Protein AF-A0A822HMF6-F1 (afdb_monomer)

Solvent-accessible surface area (backbone atoms only — not comparable to full-atom values): 5943 Å² total; per-residue (Å²): 88,67,17,86,85,78,70,47,78,40,60,75,92,47,46,42,67,39,86,72,53,70,46,61,26,33,49,67,62,48,22,54,46,43,45,54,50,60,74,63,51,83,47,83,73,43,56,47,74,56,24,57,92,77,45,91,63,86,82,47,72,66,55,51,54,50,48,51,51,52,51,62,75,29,37,94,71,62,32,46,57,66,67,61,52,48,55,54,47,52,64,59,50,62,60,68,66,72,82,109

Secondary structure (DSSP, 8-state):
-B-TTT--B--GGGEEE-TTT--EEEHHHHHHHHHHHHHH-SSGGGGGGGSGGG------HHHHHHHHHHHHHTGGGTSS-HHHHHHHHHHHHHHHTS--

Radius of gyration: 14.09 Å; Cα contacts (8 Å, |Δi|>4): 101; chains: 1; bounding box: 36×29×41 Å

pLDDT: mean 77.68, std 1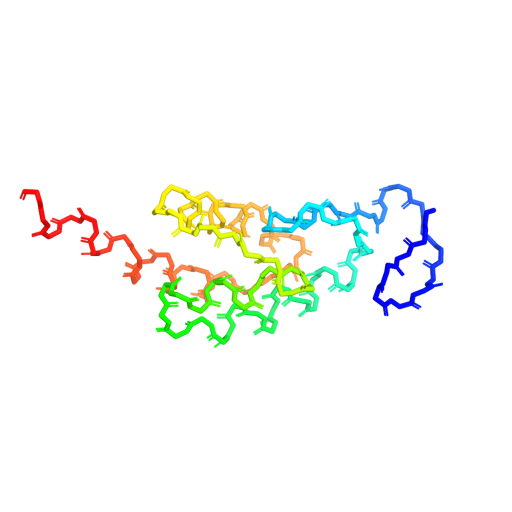2.98, range [41.19, 96.56]

Mean predicted aligned error: 7.45 Å

Sequence (100 aa):
MECPVCYNSFPRSRMETMYLCNHMCCLTCAQDYYRNAIQEIRDPQALKRLTCYEEQIEISDDIKLNFFQYLGSKLNQGFTDERLVLDKYHENLFIATRDS

Structure (mmCIF, N/CA/C/O backbone):
data_AF-A0A822HMF6-F1
#
_entry.id   AF-A0A822HMF6-F1
#
loop_
_atom_site.group_PDB
_atom_site.id
_atom_site.type_symbol
_atom_site.label_atom_id
_atom_site.label_alt_id
_atom_site.label_comp_id
_atom_site.label_asym_id
_atom_site.label_entity_id
_atom_site.label_seq_id
_atom_site.pdbx_PDB_ins_code
_atom_site.Cartn_x
_atom_site.Cartn_y
_atom_site.Cartn_z
_atom_site.occupancy
_atom_site.B_iso_or_equiv
_atom_site.auth_seq_id
_atom_site.auth_comp_id
_atom_site.auth_asym_id
_atom_site.auth_atom_id
_atom_site.pdbx_PDB_model_num
ATOM 1 N N . MET A 1 1 ? 7.251 4.043 -17.963 1.00 90.38 1 MET A N 1
ATOM 2 C CA . MET A 1 1 ? 7.114 4.903 -16.768 1.00 90.38 1 MET A CA 1
ATOM 3 C C . MET A 1 1 ? 8.241 4.535 -15.832 1.00 90.38 1 MET A C 1
ATOM 5 O O . MET A 1 1 ? 8.545 3.351 -15.740 1.00 90.38 1 MET A O 1
ATOM 9 N N . GLU A 1 2 ? 8.884 5.515 -15.216 1.00 93.88 2 GLU A N 1
ATOM 10 C CA . GLU A 1 2 ? 10.007 5.276 -14.309 1.00 93.88 2 GLU A CA 1
ATOM 11 C C . GLU A 1 2 ? 9.496 4.984 -12.893 1.00 93.88 2 GLU A C 1
ATOM 13 O O . GLU A 1 2 ? 8.532 5.601 -12.441 1.00 93.88 2 GLU A O 1
ATOM 18 N N . CYS A 1 3 ? 10.097 4.003 -12.222 1.00 91.19 3 CYS A N 1
ATOM 19 C CA . CYS A 1 3 ? 9.804 3.690 -10.828 1.00 91.19 3 CYS A CA 1
ATOM 20 C C . CYS A 1 3 ? 10.606 4.623 -9.903 1.00 91.19 3 CYS A C 1
ATOM 22 O O . CYS A 1 3 ? 11.830 4.636 -10.012 1.00 91.19 3 CYS A O 1
ATOM 24 N N . PRO A 1 4 ? 9.977 5.322 -8.943 1.00 87.31 4 PRO A N 1
ATOM 25 C CA . PRO A 1 4 ? 10.664 6.300 -8.095 1.00 87.31 4 PRO A CA 1
ATOM 26 C C . PRO A 1 4 ? 11.564 5.672 -7.015 1.00 87.31 4 PRO A C 1
ATOM 28 O O . PRO A 1 4 ? 12.279 6.385 -6.321 1.00 87.31 4 PRO A O 1
ATOM 31 N N . VAL A 1 5 ? 11.524 4.344 -6.853 1.00 88.44 5 VAL A N 1
ATOM 32 C CA . VAL A 1 5 ? 12.332 3.606 -5.866 1.00 88.44 5 VAL A CA 1
ATOM 33 C C . VAL A 1 5 ? 13.608 3.045 -6.492 1.00 88.44 5 VAL A C 1
ATOM 35 O O . VAL A 1 5 ? 14.691 3.195 -5.938 1.00 88.44 5 VAL A O 1
ATOM 38 N N . CYS A 1 6 ? 13.488 2.382 -7.647 1.00 93.00 6 CYS A N 1
ATOM 39 C CA . CYS A 1 6 ? 14.619 1.718 -8.305 1.00 93.00 6 CYS A CA 1
ATOM 40 C C . CYS A 1 6 ? 15.097 2.413 -9.585 1.00 93.00 6 CYS A C 1
ATOM 42 O O . CYS A 1 6 ? 16.026 1.915 -10.215 1.00 93.00 6 CYS A O 1
ATOM 44 N N . TYR A 1 7 ? 14.452 3.511 -9.992 1.00 94.00 7 TYR A N 1
ATOM 45 C CA . TYR A 1 7 ? 14.787 4.331 -11.167 1.00 94.00 7 TYR A CA 1
ATOM 46 C C . TYR A 1 7 ? 14.792 3.581 -12.511 1.00 94.00 7 TYR A C 1
ATOM 48 O O . TYR A 1 7 ? 15.257 4.087 -13.527 1.00 94.00 7 TYR A O 1
ATOM 56 N N . ASN A 1 8 ? 14.235 2.367 -12.549 1.00 95.81 8 ASN A N 1
ATOM 57 C CA . ASN A 1 8 ? 14.083 1.587 -13.772 1.00 95.81 8 ASN A CA 1
ATOM 58 C C . ASN A 1 8 ? 12.760 1.910 -14.479 1.00 95.81 8 ASN A C 1
ATOM 60 O O . ASN A 1 8 ? 11.755 2.252 -13.849 1.00 95.81 8 ASN A O 1
ATOM 64 N N . SER A 1 9 ? 12.742 1.739 -15.802 1.00 96.56 9 SER A N 1
ATOM 65 C CA . SER A 1 9 ? 11.552 1.937 -16.632 1.00 96.56 9 SER A CA 1
ATOM 66 C C . SER A 1 9 ? 10.723 0.661 -16.785 1.00 96.56 9 SER A C 1
ATOM 68 O O . SER A 1 9 ? 11.230 -0.382 -17.193 1.00 96.56 9 SER A O 1
ATOM 70 N N . PHE A 1 10 ? 9.416 0.769 -16.543 1.00 95.75 10 PHE A N 1
ATOM 71 C CA . PHE A 1 10 ? 8.453 -0.328 -16.659 1.00 95.75 10 PHE A CA 1
ATOM 72 C C . PHE A 1 10 ? 7.251 0.047 -17.544 1.00 95.75 10 PHE A C 1
ATOM 74 O O . PHE A 1 10 ? 6.873 1.227 -17.632 1.00 95.75 10 PHE A O 1
ATOM 81 N N . PRO A 1 11 ? 6.609 -0.942 -18.200 1.00 94.88 11 PRO A N 1
ATOM 82 C CA . PRO A 1 11 ? 5.311 -0.743 -18.836 1.00 94.88 11 PRO A CA 1
ATOM 83 C C . PRO A 1 11 ? 4.229 -0.487 -17.779 1.00 94.88 11 PRO A C 1
ATOM 85 O O . PRO A 1 11 ? 4.341 -0.945 -16.643 1.00 94.88 11 PRO A O 1
ATOM 88 N N . ARG A 1 12 ? 3.138 0.189 -18.163 1.00 91.94 12 ARG A N 1
ATOM 89 C CA . ARG A 1 12 ? 2.019 0.500 -17.252 1.00 91.94 12 ARG A CA 1
ATOM 90 C C . ARG A 1 12 ? 1.412 -0.734 -16.582 1.00 91.94 12 ARG A C 1
ATOM 92 O O . ARG A 1 12 ? 1.008 -0.649 -15.435 1.00 91.94 12 ARG A O 1
ATOM 99 N N . SER A 1 13 ? 1.409 -1.881 -17.259 1.00 92.50 13 SER A N 1
ATOM 100 C CA . SER A 1 13 ? 0.929 -3.154 -16.705 1.00 92.50 13 SER A CA 1
ATOM 101 C C . SER A 1 13 ? 1.804 -3.732 -15.586 1.00 92.50 13 SER A C 1
ATOM 103 O O . SER A 1 13 ? 1.379 -4.665 -14.914 1.00 92.50 13 SER A O 1
ATOM 105 N N . ARG A 1 14 ? 3.023 -3.214 -15.391 1.00 93.06 14 ARG A N 1
ATOM 106 C CA . ARG A 1 14 ? 3.941 -3.607 -14.308 1.00 93.06 14 ARG A CA 1
ATOM 107 C C . ARG A 1 14 ? 4.120 -2.510 -13.261 1.00 93.06 14 ARG A C 1
ATOM 109 O O . ARG A 1 14 ? 5.122 -2.502 -12.546 1.00 93.06 14 ARG A O 1
ATOM 116 N N . MET A 1 15 ? 3.168 -1.589 -13.197 1.00 93.81 15 MET A N 1
ATOM 117 C CA . MET A 1 15 ? 3.166 -0.464 -12.274 1.00 93.81 15 MET A CA 1
ATOM 118 C C . MET A 1 15 ? 1.878 -0.501 -11.452 1.00 93.81 15 MET A C 1
ATOM 120 O O . MET A 1 15 ? 0.822 -0.860 -11.966 1.00 93.81 15 MET A O 1
ATOM 124 N N . GLU A 1 16 ? 1.981 -0.135 -10.184 1.00 91.38 16 GLU A N 1
ATOM 125 C CA . GLU A 1 16 ? 0.899 -0.113 -9.207 1.00 91.38 16 GLU A CA 1
ATOM 126 C C . GLU A 1 16 ? 0.883 1.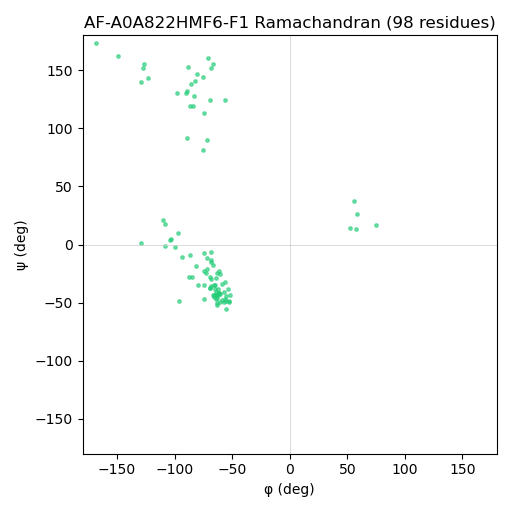250 -8.527 1.00 91.38 16 GLU A C 1
ATOM 128 O O . GLU A 1 16 ? 1.935 1.810 -8.211 1.00 91.38 16 GLU A O 1
ATOM 133 N N . THR A 1 17 ? -0.311 1.777 -8.289 1.00 90.31 17 THR A N 1
ATOM 134 C CA . THR A 1 17 ? -0.485 2.961 -7.455 1.00 90.31 17 THR A CA 1
ATOM 135 C C . THR A 1 17 ? -0.534 2.529 -5.997 1.00 90.31 17 THR A C 1
ATOM 137 O O . THR A 1 17 ? -1.416 1.773 -5.595 1.00 90.31 17 THR A O 1
ATOM 140 N N . MET A 1 18 ? 0.411 3.012 -5.199 1.00 86.44 18 MET A N 1
ATOM 141 C CA . MET A 1 18 ? 0.482 2.701 -3.780 1.00 86.44 18 MET A CA 1
ATOM 142 C C . MET A 1 18 ? -0.677 3.364 -3.029 1.00 86.44 18 MET A C 1
ATOM 144 O O . MET A 1 18 ? -0.828 4.580 -3.078 1.00 86.44 18 MET A O 1
ATOM 148 N N . TYR A 1 19 ? -1.475 2.574 -2.307 1.00 86.00 19 TYR A N 1
ATOM 149 C CA . TYR A 1 19 ? -2.722 3.003 -1.667 1.00 86.00 19 TYR A CA 1
ATOM 150 C C . TYR A 1 19 ? -2.574 4.245 -0.770 1.00 86.00 19 TYR A C 1
ATOM 152 O O . TYR A 1 19 ? -3.336 5.195 -0.907 1.00 86.00 19 TYR A O 1
ATOM 160 N N . LEU A 1 20 ? -1.582 4.254 0.129 1.00 80.94 20 LEU A N 1
ATOM 161 C CA . LEU A 1 20 ? -1.446 5.294 1.156 1.00 80.94 20 LEU A CA 1
ATOM 162 C C . LEU A 1 20 ? -0.783 6.586 0.673 1.00 80.94 20 LEU A C 1
ATOM 164 O O . LEU A 1 20 ? -0.929 7.596 1.340 1.00 80.94 20 LEU A O 1
ATOM 168 N N . CYS A 1 21 ? -0.057 6.568 -0.445 1.00 79.12 21 CYS A N 1
ATOM 169 C CA . CYS A 1 21 ? 0.704 7.734 -0.913 1.00 79.12 21 CYS A CA 1
ATOM 170 C C . CYS A 1 21 ? 0.430 8.101 -2.376 1.00 79.12 21 CYS A C 1
ATOM 172 O O . CYS A 1 21 ? 1.054 8.996 -2.930 1.00 79.12 21 CYS A O 1
ATOM 174 N N . ASN A 1 22 ? -0.461 7.360 -3.040 1.00 82.81 22 ASN A N 1
ATOM 175 C CA . ASN A 1 22 ? -0.868 7.541 -4.433 1.00 82.81 22 ASN A CA 1
ATOM 176 C C . ASN A 1 22 ? 0.289 7.603 -5.460 1.00 82.81 22 ASN A C 1
ATOM 178 O O . ASN A 1 22 ? 0.085 7.984 -6.615 1.00 82.81 22 ASN A O 1
ATOM 182 N N . HIS A 1 23 ? 1.504 7.200 -5.077 1.00 86.19 23 HIS A N 1
ATOM 183 C CA . HIS A 1 23 ? 2.650 7.143 -5.973 1.00 86.19 23 HIS A CA 1
ATOM 184 C C . HIS A 1 23 ? 2.639 5.869 -6.799 1.00 86.19 23 HIS A C 1
ATOM 186 O O . HIS A 1 23 ? 2.334 4.778 -6.318 1.00 86.19 23 HIS A O 1
ATOM 192 N N . MET A 1 24 ? 3.014 6.014 -8.065 1.00 90.56 24 MET A N 1
ATOM 193 C CA . MET A 1 24 ? 3.109 4.893 -8.981 1.00 90.56 24 MET A CA 1
ATOM 194 C C . MET A 1 24 ? 4.484 4.245 -8.863 1.00 90.56 24 MET A C 1
ATOM 196 O O . MET A 1 24 ? 5.503 4.878 -9.128 1.00 90.56 24 MET A O 1
ATOM 200 N N . CYS A 1 25 ? 4.511 2.973 -8.493 1.00 91.75 25 CYS A N 1
ATOM 201 C CA . CYS A 1 25 ? 5.724 2.205 -8.256 1.00 91.75 25 CYS A CA 1
ATOM 202 C C . CYS A 1 25 ? 5.699 0.922 -9.091 1.00 91.75 25 CYS A C 1
ATOM 204 O O . CYS A 1 25 ? 4.628 0.447 -9.470 1.00 91.75 25 CYS A O 1
ATOM 206 N N . CYS A 1 26 ? 6.857 0.347 -9.417 1.00 94.06 26 CYS A N 1
ATOM 207 C CA . CYS A 1 26 ? 6.855 -0.952 -10.087 1.00 94.06 26 CYS A CA 1
ATOM 208 C C . CYS A 1 26 ? 6.354 -2.046 -9.136 1.00 94.06 26 CYS A C 1
ATOM 210 O O . CYS A 1 26 ? 6.527 -1.941 -7.922 1.00 94.06 26 CYS A O 1
ATOM 212 N N . LEU A 1 27 ? 5.753 -3.107 -9.687 1.00 92.50 27 LEU A N 1
ATOM 213 C CA . LEU A 1 27 ? 5.138 -4.174 -8.885 1.00 92.50 27 LEU A C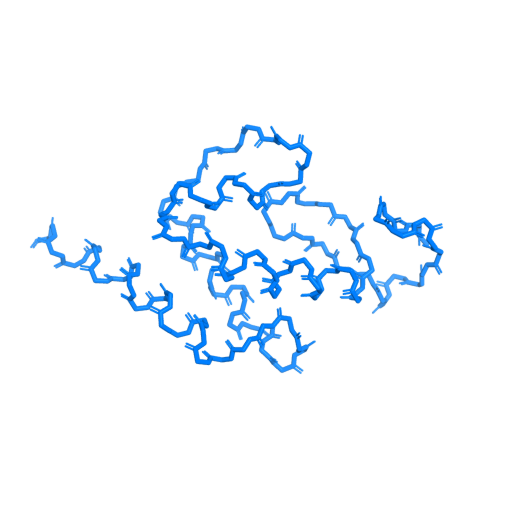A 1
ATOM 214 C C . LEU A 1 27 ? 6.086 -4.747 -7.826 1.00 92.50 27 LEU A C 1
ATOM 216 O O . LEU A 1 27 ? 5.678 -4.918 -6.686 1.00 92.50 27 LEU A O 1
ATOM 220 N N . THR A 1 28 ? 7.348 -4.997 -8.182 1.00 92.19 28 THR A N 1
ATOM 221 C CA . THR A 1 28 ? 8.341 -5.559 -7.255 1.00 92.19 28 THR A CA 1
ATOM 222 C C . THR A 1 28 ? 8.617 -4.620 -6.083 1.00 92.19 28 THR A C 1
ATOM 224 O O . THR A 1 28 ? 8.490 -5.026 -4.935 1.00 92.19 28 THR A O 1
ATOM 227 N N . CYS A 1 29 ? 8.910 -3.344 -6.349 1.00 91.12 29 CYS A N 1
ATOM 228 C CA . CYS A 1 29 ? 9.157 -2.380 -5.278 1.00 91.12 29 CYS A CA 1
ATOM 229 C C . CYS A 1 29 ? 7.903 -2.133 -4.423 1.00 91.12 29 CYS A C 1
ATOM 231 O O . CYS A 1 29 ? 8.027 -1.961 -3.215 1.00 91.12 29 CYS A O 1
ATOM 233 N N . ALA A 1 30 ? 6.704 -2.150 -5.015 1.00 89.69 30 ALA A N 1
ATOM 234 C CA . ALA A 1 30 ? 5.452 -2.046 -4.268 1.00 89.69 30 ALA A CA 1
ATOM 235 C C . ALA A 1 30 ? 5.226 -3.264 -3.352 1.00 89.69 30 ALA A C 1
ATOM 237 O O . ALA A 1 30 ? 4.862 -3.098 -2.191 1.00 89.69 30 ALA A O 1
ATOM 238 N N . GLN A 1 31 ? 5.480 -4.481 -3.843 1.00 88.94 31 GLN A N 1
ATOM 239 C CA . GLN A 1 31 ? 5.398 -5.709 -3.044 1.00 88.94 31 GLN A CA 1
ATOM 240 C C . GLN A 1 31 ? 6.375 -5.679 -1.868 1.00 88.94 31 GLN A C 1
ATOM 242 O O . GLN A 1 31 ? 5.970 -5.929 -0.734 1.00 88.94 31 GLN A O 1
ATOM 247 N N . ASP A 1 32 ? 7.642 -5.355 -2.128 1.00 87.31 32 ASP A N 1
ATOM 248 C CA . ASP A 1 32 ? 8.675 -5.291 -1.092 1.00 87.31 32 ASP A CA 1
ATOM 249 C C . ASP A 1 32 ? 8.336 -4.231 -0.047 1.00 87.31 32 ASP A C 1
ATOM 251 O O . ASP A 1 32 ? 8.444 -4.481 1.155 1.00 87.31 32 ASP A O 1
ATOM 255 N N . TYR A 1 33 ? 7.850 -3.072 -0.500 1.00 84.94 33 TYR A N 1
ATOM 256 C CA . TYR A 1 33 ? 7.365 -2.029 0.386 1.00 84.94 33 TYR A CA 1
ATOM 257 C C . TYR A 1 33 ? 6.282 -2.560 1.317 1.00 84.94 33 TYR A C 1
ATOM 259 O O . TYR A 1 33 ? 6.449 -2.481 2.529 1.00 84.94 33 TYR A O 1
ATOM 267 N N . TYR A 1 34 ? 5.208 -3.143 0.777 1.00 83.31 34 TYR A N 1
ATOM 268 C CA . TYR A 1 34 ? 4.092 -3.598 1.599 1.00 83.31 34 TYR A CA 1
ATOM 269 C C . TYR A 1 34 ? 4.462 -4.735 2.540 1.00 83.31 34 TYR A C 1
ATOM 271 O O . TYR A 1 34 ? 4.027 -4.688 3.686 1.00 83.31 34 TYR A O 1
ATOM 279 N N . ARG A 1 35 ? 5.295 -5.694 2.114 1.00 82.19 35 ARG A N 1
ATOM 280 C CA . ARG A 1 35 ? 5.786 -6.786 2.973 1.00 82.19 35 ARG A CA 1
ATOM 281 C C . ARG A 1 35 ? 6.583 -6.283 4.170 1.00 82.19 35 ARG A C 1
ATOM 283 O O . ARG A 1 35 ? 6.396 -6.799 5.267 1.00 82.19 35 ARG A O 1
ATOM 290 N N . ASN A 1 36 ? 7.452 -5.298 3.968 1.00 78.00 36 ASN A N 1
ATOM 291 C CA . ASN A 1 36 ? 8.255 -4.732 5.052 1.00 78.00 36 ASN A CA 1
ATOM 292 C C . ASN A 1 36 ? 7.389 -3.834 5.945 1.00 78.00 36 ASN A C 1
ATOM 294 O O . ASN A 1 36 ? 7.352 -3.990 7.162 1.00 78.00 36 ASN A O 1
ATOM 298 N N . ALA A 1 37 ? 6.609 -2.961 5.312 1.00 74.75 37 ALA A N 1
ATOM 299 C CA . ALA A 1 37 ? 5.700 -2.024 5.949 1.00 74.75 37 ALA A CA 1
ATOM 300 C C . ALA A 1 37 ? 4.744 -2.698 6.939 1.00 74.75 37 ALA A C 1
ATOM 302 O O . ALA A 1 37 ? 4.600 -2.250 8.074 1.00 74.75 37 ALA A O 1
ATOM 303 N N . ILE A 1 38 ? 4.097 -3.790 6.525 1.00 75.38 38 ILE A N 1
ATOM 304 C CA . ILE A 1 38 ? 3.073 -4.458 7.331 1.00 75.38 38 ILE A CA 1
ATOM 305 C C . ILE A 1 38 ? 3.647 -5.127 8.589 1.00 75.38 38 ILE A C 1
ATOM 307 O O . ILE A 1 38 ? 2.971 -5.183 9.616 1.00 75.38 38 ILE A O 1
ATOM 311 N N . GLN A 1 39 ? 4.906 -5.578 8.540 1.00 74.44 39 GLN A N 1
ATOM 312 C CA . GLN A 1 39 ? 5.607 -6.150 9.695 1.00 74.44 39 GLN A CA 1
ATOM 313 C C . GLN A 1 39 ? 5.907 -5.087 10.759 1.00 74.44 39 GLN A C 1
ATOM 315 O O . GLN A 1 39 ? 5.967 -5.392 11.950 1.00 74.44 39 GLN A O 1
ATOM 320 N N . GLU A 1 40 ? 6.063 -3.830 10.343 1.00 71.19 40 GLU A N 1
ATOM 321 C CA . GLU A 1 40 ? 6.353 -2.700 11.226 1.00 71.19 40 GLU A CA 1
ATOM 322 C C . GLU A 1 40 ? 5.096 -2.056 11.833 1.00 71.19 40 GLU A C 1
ATOM 324 O O . GLU A 1 40 ? 5.203 -1.237 12.755 1.00 71.19 40 GLU A O 1
ATOM 329 N N . ILE A 1 41 ? 3.895 -2.446 11.383 1.00 71.56 41 ILE A N 1
ATOM 330 C CA . ILE A 1 41 ? 2.632 -1.980 11.969 1.00 71.56 41 ILE A CA 1
ATOM 331 C C . ILE A 1 41 ? 2.442 -2.629 13.345 1.00 71.56 41 ILE A C 1
ATOM 333 O O . ILE A 1 41 ? 1.845 -3.697 13.503 1.00 71.56 41 ILE A O 1
ATOM 337 N N . ARG A 1 42 ? 2.957 -1.953 14.372 1.00 67.25 42 ARG A N 1
ATOM 338 C CA . ARG A 1 42 ? 2.725 -2.293 15.784 1.00 67.25 42 ARG A CA 1
ATOM 339 C C . ARG A 1 42 ? 1.473 -1.639 16.348 1.00 67.25 42 ARG A C 1
ATOM 341 O O . ARG A 1 42 ? 0.868 -2.173 17.266 1.00 67.25 42 ARG A O 1
ATOM 348 N N . ASP A 1 43 ? 1.110 -0.489 15.797 1.00 66.75 43 ASP A N 1
ATOM 349 C CA . ASP A 1 43 ? -0.011 0.325 16.234 1.00 66.75 43 ASP A CA 1
ATOM 350 C C . ASP A 1 43 ? -0.617 1.079 15.033 1.00 66.75 43 ASP A C 1
ATOM 352 O O . ASP A 1 43 ? 0.039 1.222 13.997 1.00 66.75 43 ASP A O 1
ATOM 356 N N . PRO A 1 44 ? -1.855 1.588 15.142 1.00 59.75 44 PRO A N 1
ATOM 357 C CA . PRO A 1 44 ? -2.515 2.285 14.040 1.00 59.75 44 PRO A CA 1
ATOM 358 C C . PRO A 1 44 ? -1.830 3.585 13.587 1.00 59.75 44 PRO A C 1
ATOM 360 O O . PRO A 1 44 ? -2.014 3.997 12.443 1.00 59.75 44 PRO A O 1
ATOM 363 N N . GLN A 1 45 ? -1.048 4.249 14.448 1.00 65.31 45 GLN A N 1
ATOM 364 C CA . GLN A 1 45 ? -0.277 5.439 14.065 1.00 65.31 45 GLN A CA 1
ATOM 365 C C . GLN A 1 45 ? 0.943 5.061 13.216 1.00 65.31 45 GLN A C 1
ATOM 367 O O . GLN A 1 45 ? 1.405 5.877 12.420 1.00 65.31 45 GLN A O 1
ATOM 372 N N . ALA A 1 46 ? 1.423 3.817 13.307 1.00 72.75 46 ALA A N 1
ATOM 373 C CA . ALA A 1 46 ? 2.495 3.297 12.466 1.00 72.75 46 ALA A CA 1
ATOM 374 C C . ALA A 1 46 ? 2.139 3.301 10.970 1.00 72.75 46 ALA A C 1
ATOM 376 O O . ALA A 1 46 ? 3.045 3.386 10.150 1.00 72.75 46 ALA A O 1
ATOM 377 N N . LEU A 1 47 ? 0.850 3.305 10.606 1.00 72.75 47 LEU A N 1
ATOM 378 C CA . LEU A 1 47 ? 0.406 3.453 9.215 1.00 72.75 47 LEU A CA 1
ATOM 379 C C . LEU A 1 47 ? 0.846 4.784 8.589 1.00 72.75 47 LEU A C 1
ATOM 381 O O . LEU A 1 47 ? 1.052 4.842 7.382 1.00 72.75 47 LEU A O 1
ATOM 385 N N . LYS A 1 48 ? 1.077 5.834 9.391 1.00 70.44 48 LYS A N 1
ATOM 386 C CA . LYS A 1 48 ? 1.654 7.097 8.898 1.00 70.44 48 LYS A CA 1
ATOM 387 C C . LYS A 1 48 ? 3.077 6.926 8.381 1.00 70.44 48 LYS A C 1
ATOM 389 O O . LYS A 1 48 ? 3.483 7.647 7.487 1.00 70.44 48 LYS A O 1
ATOM 394 N N . ARG A 1 49 ? 3.834 5.956 8.906 1.00 70.12 49 ARG A N 1
ATOM 395 C CA . ARG A 1 49 ? 5.174 5.627 8.389 1.00 70.12 49 ARG A CA 1
ATOM 396 C C . ARG A 1 49 ? 5.114 4.928 7.032 1.00 70.12 49 ARG A C 1
ATOM 398 O O . ARG A 1 49 ? 6.139 4.778 6.379 1.00 70.12 49 ARG A O 1
ATOM 405 N N . LEU A 1 50 ? 3.916 4.506 6.626 1.00 73.81 50 LEU A N 1
ATOM 406 C CA . LEU A 1 50 ? 3.649 3.870 5.346 1.00 73.81 50 LEU A CA 1
ATOM 407 C C . LEU A 1 50 ? 3.120 4.857 4.295 1.00 73.81 50 LEU A C 1
ATOM 409 O O . LEU A 1 50 ? 2.646 4.449 3.231 1.00 73.81 50 LEU A O 1
ATOM 413 N N . THR A 1 51 ? 3.169 6.156 4.585 1.00 72.44 51 THR A N 1
ATOM 414 C CA . THR A 1 51 ? 3.072 7.172 3.546 1.00 72.44 51 THR A CA 1
ATOM 415 C C . THR A 1 51 ? 4.444 7.309 2.893 1.00 72.44 51 THR A C 1
ATOM 417 O O . THR A 1 51 ? 5.493 7.090 3.505 1.00 72.44 51 THR A O 1
ATOM 420 N N . CYS A 1 52 ? 4.456 7.601 1.601 1.00 70.38 52 CYS A N 1
ATOM 421 C CA . CYS A 1 52 ? 5.706 7.860 0.910 1.00 70.38 52 CYS A CA 1
ATOM 422 C C . CYS A 1 52 ? 6.186 9.258 1.312 1.00 70.38 52 CYS A C 1
ATOM 424 O O . CYS A 1 52 ? 5.373 10.160 1.482 1.00 70.38 52 CYS A O 1
ATOM 426 N N . TYR A 1 53 ? 7.502 9.431 1.450 1.00 65.25 53 TYR A N 1
ATOM 427 C CA . TYR A 1 53 ? 8.140 10.746 1.608 1.00 65.25 53 TYR A CA 1
ATOM 428 C C . TYR A 1 53 ? 7.624 11.609 2.773 1.00 65.25 53 TYR A C 1
ATOM 430 O O . TYR A 1 53 ? 7.547 12.826 2.639 1.00 65.25 53 TYR A O 1
ATOM 438 N N . GLU A 1 54 ? 7.292 10.996 3.914 1.00 62.88 54 GLU A N 1
ATOM 439 C CA . GLU A 1 54 ? 6.844 11.721 5.119 1.00 62.88 54 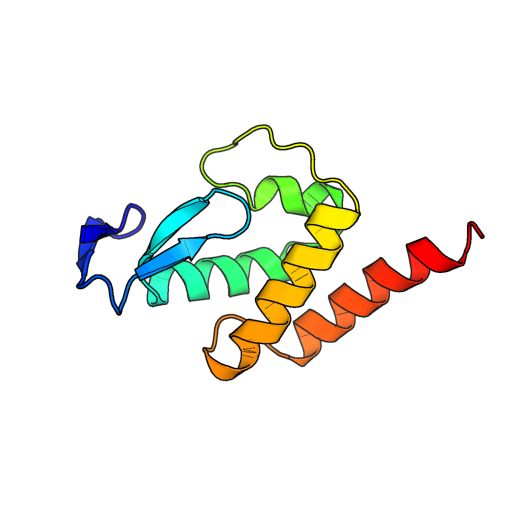GLU A CA 1
ATOM 440 C C . GLU A 1 54 ? 5.585 12.578 4.894 1.00 62.88 54 GLU A C 1
ATOM 442 O O . GLU A 1 54 ? 5.354 13.568 5.594 1.00 62.88 54 GLU A O 1
ATOM 447 N N . GLU A 1 55 ? 4.744 12.199 3.926 1.00 66.69 55 GLU A N 1
ATOM 448 C CA . GLU A 1 55 ? 3.475 12.878 3.692 1.00 66.69 55 GLU A CA 1
ATOM 449 C C . GLU A 1 55 ? 2.629 12.872 4.969 1.00 66.69 55 GLU A C 1
ATOM 451 O O . GLU A 1 55 ? 2.331 11.818 5.547 1.00 66.69 55 GLU A O 1
ATOM 456 N N . GLN A 1 56 ? 2.231 14.070 5.408 1.00 66.62 56 GLN A N 1
ATOM 457 C CA . GLN A 1 56 ? 1.336 14.251 6.544 1.00 66.62 56 GLN A CA 1
ATOM 458 C C . GLN A 1 56 ? -0.093 13.895 6.136 1.00 66.62 56 GLN A C 1
ATOM 460 O O . GLN A 1 56 ? -0.907 14.764 5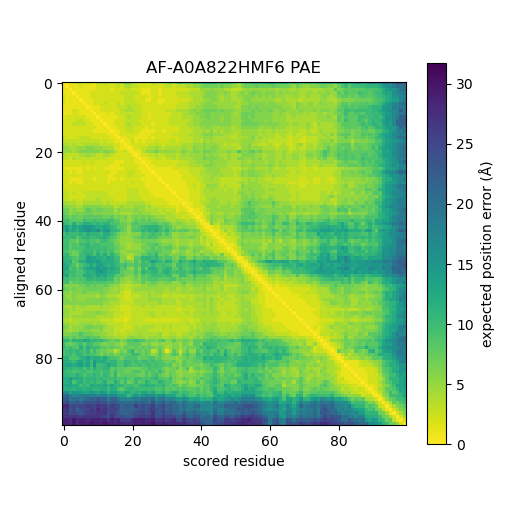.830 1.00 66.62 56 GLN A O 1
ATOM 465 N N . ILE A 1 57 ? -0.394 12.599 6.135 1.00 72.12 57 ILE A N 1
ATOM 466 C CA . ILE A 1 57 ? -1.752 12.094 5.945 1.00 72.12 57 ILE A CA 1
ATOM 467 C C . ILE A 1 57 ? -2.357 11.776 7.310 1.00 72.12 57 ILE A C 1
ATOM 469 O O . ILE A 1 57 ? -1.771 11.086 8.153 1.00 72.12 57 ILE A O 1
ATOM 473 N N . GLU A 1 58 ? -3.565 12.282 7.527 1.00 76.69 58 GLU A N 1
ATOM 474 C CA . GLU A 1 58 ? -4.400 11.841 8.631 1.00 76.69 58 GLU A CA 1
ATOM 475 C C . GLU A 1 58 ? -4.961 10.452 8.307 1.00 76.69 58 GLU A C 1
ATOM 477 O O . GLU A 1 58 ? -5.740 10.277 7.374 1.00 76.69 58 GLU A O 1
ATOM 482 N N . ILE A 1 59 ? -4.539 9.444 9.070 1.00 77.44 59 ILE A N 1
ATOM 483 C CA . ILE A 1 59 ? -5.016 8.069 8.911 1.00 77.4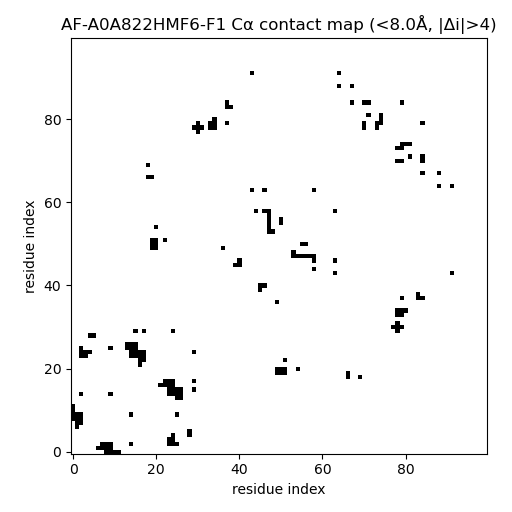4 59 ILE A CA 1
ATOM 484 C C . ILE A 1 59 ? -6.264 7.881 9.784 1.00 77.44 59 ILE A C 1
ATOM 486 O O . ILE A 1 59 ? -6.155 7.540 10.967 1.00 77.44 59 ILE A O 1
ATOM 490 N N . SER A 1 60 ? -7.441 8.118 9.199 1.00 81.69 60 SER A N 1
ATOM 491 C CA . SER A 1 60 ? -8.741 7.803 9.809 1.00 81.69 60 SER A CA 1
ATOM 492 C C . SER A 1 60 ? -8.985 6.293 9.860 1.00 81.69 60 SER A C 1
ATOM 494 O O . SER A 1 60 ? -8.370 5.544 9.101 1.00 81.69 60 SER A O 1
ATOM 496 N N . ASP A 1 61 ? -9.897 5.827 10.716 1.00 78.88 61 ASP A N 1
ATOM 497 C CA . ASP A 1 61 ? -10.225 4.395 10.821 1.00 78.88 61 ASP A CA 1
ATOM 498 C C . ASP A 1 61 ? -10.735 3.798 9.500 1.00 78.88 61 ASP A C 1
ATOM 500 O O . ASP A 1 61 ? -10.363 2.676 9.153 1.00 78.88 61 ASP A O 1
ATOM 504 N N . ASP A 1 62 ? -11.460 4.581 8.697 1.00 82.12 62 ASP A N 1
ATOM 505 C CA . ASP A 1 62 ? -11.881 4.183 7.350 1.00 82.12 62 ASP A CA 1
ATOM 506 C C . ASP A 1 62 ? -10.684 3.942 6.420 1.00 82.12 62 ASP A C 1
ATOM 508 O O . ASP A 1 62 ? -10.639 2.942 5.702 1.00 82.12 62 ASP A O 1
ATOM 512 N N . ILE A 1 63 ? -9.676 4.823 6.446 1.00 81.56 63 ILE A N 1
ATOM 513 C CA . ILE A 1 63 ? -8.451 4.656 5.648 1.00 81.56 63 ILE A CA 1
ATOM 514 C C . ILE A 1 63 ? -7.714 3.384 6.075 1.00 81.56 63 ILE A C 1
ATOM 516 O O . ILE A 1 63 ? -7.207 2.659 5.218 1.00 81.56 63 ILE A O 1
ATOM 520 N N . LYS A 1 64 ? -7.693 3.067 7.376 1.00 78.31 64 LYS A N 1
ATOM 521 C CA . LYS A 1 64 ? -7.090 1.822 7.885 1.00 78.31 64 LYS A CA 1
ATOM 522 C C . LYS A 1 64 ? -7.827 0.604 7.350 1.00 78.31 64 LYS A C 1
ATOM 524 O O . LYS A 1 64 ? -7.197 -0.298 6.799 1.00 78.31 64 LYS A O 1
ATOM 529 N N . LEU A 1 65 ? -9.151 0.579 7.502 1.00 80.38 65 LEU A N 1
ATOM 530 C CA . LEU A 1 65 ? -9.979 -0.541 7.069 1.00 80.38 65 LEU A CA 1
ATOM 531 C C . LEU A 1 65 ? -9.816 -0.779 5.565 1.00 80.38 65 LEU A C 1
ATOM 533 O O . LEU A 1 65 ? -9.541 -1.903 5.142 1.00 80.38 65 LEU A O 1
ATOM 537 N N . ASN A 1 66 ? -9.901 0.289 4.771 1.00 84.81 66 ASN A N 1
ATOM 538 C CA . ASN A 1 66 ? -9.752 0.215 3.325 1.00 84.81 66 ASN A CA 1
ATOM 539 C C . ASN A 1 66 ? -8.331 -0.196 2.910 1.00 84.81 66 ASN A C 1
ATOM 541 O O . ASN A 1 66 ? -8.171 -0.938 1.942 1.00 84.81 66 ASN A O 1
ATOM 545 N N . PHE A 1 67 ? -7.297 0.223 3.648 1.00 84.06 67 PHE A N 1
ATOM 546 C CA . PHE A 1 67 ? -5.922 -0.214 3.412 1.00 84.06 67 PHE A CA 1
ATOM 547 C C . PHE A 1 67 ? -5.758 -1.726 3.623 1.00 84.06 67 PHE A C 1
ATOM 549 O O . PHE A 1 67 ? -5.188 -2.411 2.771 1.00 84.06 67 PHE A O 1
ATOM 556 N N . PHE A 1 68 ? -6.302 -2.281 4.709 1.00 80.69 68 PHE A 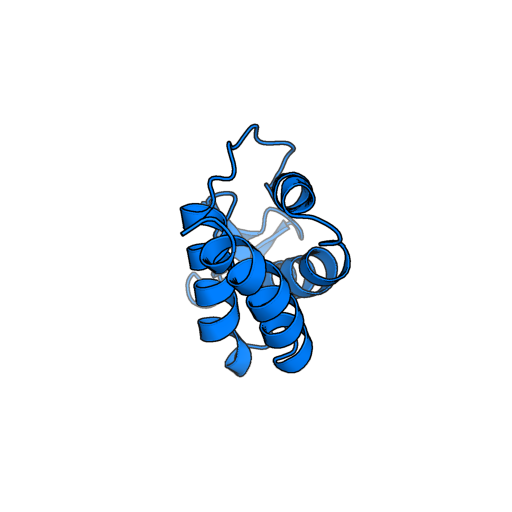N 1
ATOM 557 C CA . PHE A 1 68 ? -6.250 -3.728 4.939 1.00 80.69 68 PHE A CA 1
ATOM 558 C C . PHE A 1 68 ? -7.105 -4.515 3.939 1.00 80.69 68 PHE A C 1
ATOM 560 O O . PHE A 1 68 ? -6.680 -5.577 3.486 1.00 80.69 68 PHE A O 1
ATOM 567 N N . GLN A 1 69 ? -8.258 -3.987 3.521 1.00 82.88 69 GLN A N 1
ATOM 568 C CA . GLN A 1 69 ? -9.052 -4.574 2.435 1.00 82.88 69 GLN A CA 1
ATOM 569 C C . GLN A 1 69 ? -8.291 -4.563 1.102 1.00 82.88 69 GLN A C 1
ATOM 571 O O . GLN A 1 69 ? -8.276 -5.571 0.391 1.00 82.88 69 GLN A O 1
ATOM 576 N N . TYR A 1 70 ? -7.611 -3.458 0.779 1.00 86.50 70 TYR A N 1
ATOM 577 C CA . TYR A 1 70 ? -6.733 -3.361 -0.386 1.00 86.50 70 TYR A CA 1
ATOM 578 C C . TYR A 1 70 ? -5.645 -4.438 -0.335 1.00 86.50 70 TYR A C 1
ATOM 580 O O . TYR A 1 70 ? -5.495 -5.191 -1.297 1.00 86.50 70 TYR A O 1
ATOM 588 N N . LEU A 1 71 ? -4.945 -4.582 0.792 1.00 82.56 71 LEU A N 1
ATOM 589 C CA . LEU A 1 71 ? -3.927 -5.620 0.965 1.00 82.56 71 LEU A CA 1
ATOM 590 C C . LEU A 1 71 ? -4.505 -7.036 0.838 1.00 82.56 71 LEU A C 1
ATOM 592 O O . LEU A 1 71 ? -3.916 -7.872 0.153 1.00 82.56 71 LEU A O 1
ATOM 596 N N . GLY A 1 72 ? -5.686 -7.284 1.412 1.00 82.75 72 GLY A N 1
ATOM 597 C CA . GLY A 1 72 ? -6.427 -8.537 1.250 1.00 82.75 72 GLY A CA 1
ATOM 598 C C . GLY A 1 72 ? -6.720 -8.859 -0.220 1.00 82.75 72 GLY A C 1
ATOM 599 O O . GLY A 1 72 ? -6.512 -9.984 -0.672 1.00 82.75 72 GLY A O 1
ATOM 600 N N . SER A 1 73 ? -7.095 -7.856 -1.021 1.00 84.38 73 SER A N 1
ATOM 601 C CA . SER A 1 73 ? -7.308 -8.023 -2.469 1.00 84.38 73 SER A CA 1
ATOM 602 C C . SER A 1 73 ? -6.021 -8.344 -3.253 1.00 84.38 73 SER A C 1
ATOM 604 O O . SER A 1 73 ? -6.078 -8.843 -4.381 1.00 84.38 73 SER A O 1
ATOM 606 N N . LYS A 1 74 ? -4.849 -8.080 -2.659 1.00 83.44 74 LYS A N 1
ATOM 607 C CA . LYS A 1 74 ? -3.522 -8.241 -3.269 1.00 83.44 74 LYS A CA 1
ATOM 608 C C . LYS A 1 74 ? -2.772 -9.493 -2.795 1.00 83.44 74 LYS A C 1
ATOM 610 O O . LYS A 1 74 ? -1.643 -9.714 -3.238 1.00 83.44 74 LYS A O 1
ATOM 615 N N . LEU A 1 75 ? -3.392 -10.352 -1.980 1.00 79.19 75 LEU A N 1
ATOM 616 C CA . LEU A 1 75 ? -2.787 -11.602 -1.490 1.00 79.19 75 LEU A CA 1
ATOM 617 C C . LEU A 1 75 ? -2.293 -12.499 -2.632 1.00 79.19 75 LEU A C 1
ATOM 619 O O . LEU A 1 75 ? -1.121 -12.867 -2.683 1.00 79.19 75 LEU A O 1
ATOM 623 N N . ASN A 1 76 ? -3.138 -12.721 -3.639 1.00 77.50 76 ASN A N 1
ATOM 624 C CA . ASN A 1 76 ? -2.796 -13.527 -4.819 1.00 77.50 76 ASN A CA 1
ATOM 625 C C . ASN A 1 76 ? -1.741 -12.874 -5.736 1.00 77.50 76 ASN A C 1
ATOM 627 O O . ASN A 1 76 ? -1.304 -13.484 -6.708 1.00 77.50 76 ASN A O 1
ATOM 631 N N . GLN A 1 77 ? -1.343 -11.629 -5.454 1.00 77.75 77 GLN A N 1
ATOM 632 C CA . GLN A 1 77 ? -0.338 -10.876 -6.210 1.00 77.75 77 GLN A CA 1
ATOM 633 C C . GLN A 1 77 ? 1.005 -10.813 -5.466 1.00 77.75 77 GLN A C 1
ATOM 635 O O . GLN A 1 77 ? 1.924 -10.151 -5.940 1.00 77.75 77 GLN A O 1
ATOM 640 N N . GLY A 1 78 ? 1.141 -11.482 -4.313 1.00 76.31 78 GLY A N 1
ATOM 641 C CA . GLY A 1 78 ? 2.391 -11.569 -3.552 1.00 76.31 78 GLY A CA 1
ATOM 642 C C . GLY A 1 78 ? 2.760 -10.298 -2.786 1.00 76.31 78 GLY A C 1
ATOM 643 O O . GLY A 1 78 ? 3.915 -10.150 -2.391 1.00 76.31 78 GLY A O 1
ATOM 644 N N . PHE A 1 79 ? 1.815 -9.381 -2.577 1.00 73.44 79 PHE A N 1
ATOM 645 C CA . PHE A 1 79 ? 2.058 -8.109 -1.886 1.00 73.44 79 PHE A CA 1
ATOM 646 C C . PHE A 1 79 ? 2.270 -8.276 -0.379 1.00 73.44 79 PHE A C 1
ATOM 648 O O . PHE A 1 79 ? 2.849 -7.401 0.253 1.00 73.44 79 PHE A O 1
ATOM 655 N N . THR A 1 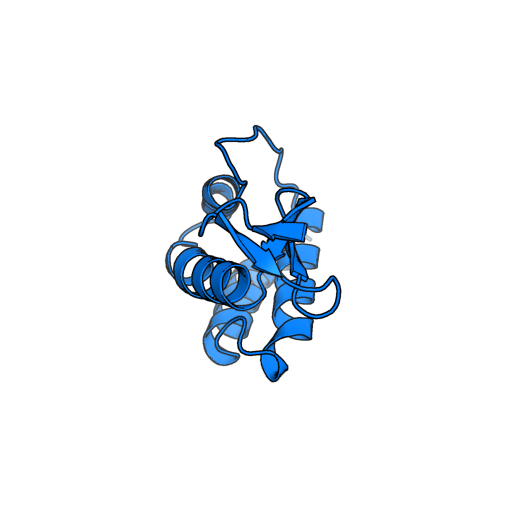80 ? 1.806 -9.382 0.201 1.00 71.19 80 THR A N 1
ATOM 656 C CA . THR A 1 80 ? 1.894 -9.666 1.637 1.00 71.19 80 THR A CA 1
ATOM 657 C C . THR A 1 80 ? 1.521 -11.132 1.913 1.00 71.19 80 THR A C 1
ATOM 659 O O . THR A 1 80 ? 1.121 -11.848 0.994 1.00 71.19 80 THR A O 1
ATOM 662 N N . ASP A 1 81 ? 1.687 -11.572 3.160 1.00 77.56 81 ASP A N 1
ATOM 663 C CA . ASP A 1 81 ? 1.271 -12.882 3.670 1.00 77.56 81 ASP A CA 1
ATOM 664 C C . ASP A 1 81 ? -0.175 -12.812 4.198 1.00 77.56 81 ASP A C 1
ATOM 666 O O . ASP A 1 81 ? -0.525 -11.899 4.952 1.00 77.56 81 ASP A O 1
ATOM 670 N N . GLU A 1 82 ? -1.014 -13.775 3.806 1.00 74.88 82 GLU A N 1
ATOM 671 C CA . GLU A 1 82 ? -2.424 -13.873 4.210 1.00 74.88 82 GLU A CA 1
ATOM 672 C C . GLU A 1 82 ? -2.601 -13.881 5.726 1.00 74.88 82 GLU A C 1
ATOM 674 O O . GLU A 1 82 ? -3.438 -13.146 6.255 1.00 74.88 82 GLU A O 1
ATOM 679 N N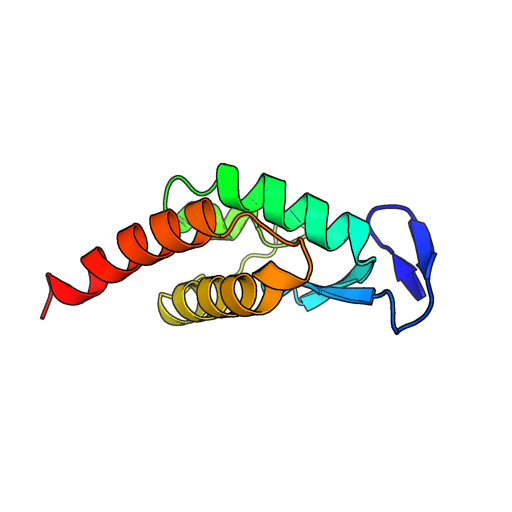 . ARG A 1 83 ? -1.775 -14.651 6.435 1.00 76.12 83 ARG A N 1
ATOM 680 C CA . ARG A 1 83 ? -1.851 -14.766 7.890 1.00 76.12 83 ARG A CA 1
ATOM 681 C C . ARG A 1 83 ? -1.556 -13.431 8.556 1.00 76.12 83 ARG A C 1
ATOM 683 O O . ARG A 1 83 ? -2.256 -13.035 9.480 1.00 76.12 83 ARG A O 1
ATOM 690 N N . LEU A 1 84 ? -0.568 -12.707 8.039 1.00 73.50 84 LEU A N 1
ATOM 691 C CA . LEU A 1 84 ? -0.171 -11.419 8.589 1.00 73.50 84 LEU A CA 1
ATOM 692 C C . LEU A 1 84 ? -1.238 -10.334 8.357 1.00 73.50 84 LEU A C 1
ATOM 694 O O . LEU A 1 84 ? -1.477 -9.508 9.237 1.00 73.50 84 LEU A O 1
ATOM 698 N N . VAL A 1 85 ? -1.904 -10.343 7.196 1.00 74.75 85 VAL A N 1
ATOM 699 C CA . VAL A 1 85 ? -3.030 -9.431 6.926 1.00 74.75 85 VAL A CA 1
ATOM 700 C C . VAL A 1 85 ? -4.206 -9.735 7.838 1.00 74.75 85 VAL A C 1
ATOM 702 O O . VAL A 1 85 ? -4.775 -8.801 8.395 1.00 74.75 85 VAL A O 1
ATOM 705 N N . LEU A 1 86 ? -4.562 -11.009 8.012 1.00 72.44 86 LEU A N 1
ATOM 706 C CA . LEU A 1 86 ? -5.674 -11.411 8.872 1.00 72.44 86 LEU A CA 1
ATOM 707 C C . LEU A 1 86 ? -5.405 -11.066 10.339 1.00 72.44 86 LEU A C 1
ATOM 709 O O . LEU A 1 86 ? -6.264 -10.451 10.968 1.00 72.44 86 LEU A O 1
ATOM 713 N N . ASP A 1 87 ? -4.214 -11.372 10.860 1.00 77.31 87 ASP A N 1
ATOM 714 C CA . ASP A 1 87 ? -3.831 -11.040 12.238 1.00 77.31 87 ASP A CA 1
ATOM 715 C C . ASP A 1 87 ? -3.964 -9.526 12.487 1.00 77.31 87 ASP A C 1
ATOM 717 O O . ASP A 1 87 ? -4.614 -9.096 13.443 1.00 77.31 87 ASP A O 1
ATOM 721 N N . LYS A 1 88 ? -3.449 -8.699 11.565 1.00 72.00 88 LYS A N 1
ATOM 722 C CA . LYS A 1 88 ? -3.554 -7.235 11.660 1.00 72.00 88 LYS A CA 1
ATOM 723 C C . LYS A 1 88 ? -4.978 -6.727 11.461 1.00 72.00 88 LYS A C 1
ATOM 725 O O . LYS A 1 88 ? -5.392 -5.793 12.144 1.00 72.00 88 LYS A O 1
ATOM 730 N N . TYR A 1 89 ? -5.750 -7.323 10.563 1.00 71.56 89 TYR A N 1
ATOM 731 C CA . TYR A 1 89 ? -7.143 -6.950 10.332 1.00 71.56 89 TYR A CA 1
ATOM 732 C C . TYR A 1 89 ? -8.008 -7.222 11.570 1.00 71.56 89 TYR A C 1
ATOM 734 O O . TYR A 1 89 ? -8.779 -6.357 11.983 1.00 71.56 89 TYR A O 1
ATOM 742 N N . HIS A 1 90 ? -7.828 -8.375 12.219 1.00 70.19 90 HIS A N 1
ATOM 743 C CA . HIS A 1 90 ? -8.533 -8.720 13.451 1.00 70.19 90 HIS A CA 1
ATOM 744 C C . HIS A 1 90 ? -8.128 -7.824 14.630 1.00 70.19 90 HIS A C 1
ATOM 746 O O . HIS A 1 90 ? -9.015 -7.333 15.327 1.00 70.19 90 HIS A O 1
ATOM 752 N N . GLU A 1 91 ? -6.835 -7.530 14.817 1.00 68.62 91 GLU A N 1
ATOM 753 C CA . GLU A 1 91 ? -6.373 -6.553 15.823 1.00 68.62 91 GLU A CA 1
ATOM 754 C C . GLU A 1 91 ? -7.073 -5.190 15.669 1.00 68.62 91 GLU A C 1
ATOM 756 O O . GLU A 1 91 ? -7.434 -4.563 16.665 1.00 68.62 91 GLU A O 1
ATOM 761 N N . ASN A 1 92 ? -7.314 -4.748 14.430 1.00 62.28 92 ASN A N 1
ATOM 762 C CA . ASN A 1 92 ? -7.939 -3.455 14.144 1.00 62.28 92 ASN A CA 1
ATOM 763 C C . ASN A 1 92 ? -9.481 -3.483 14.177 1.00 62.28 92 ASN A C 1
ATOM 765 O O . ASN A 1 92 ? -10.094 -2.470 14.507 1.00 62.28 92 ASN A O 1
ATOM 769 N N . LEU A 1 93 ? -10.129 -4.618 13.894 1.00 59.06 93 LEU A N 1
ATOM 770 C CA . LEU A 1 93 ? -11.590 -4.760 13.998 1.00 59.06 93 LEU A CA 1
ATOM 771 C C . LEU A 1 93 ? -12.087 -4.858 15.446 1.00 59.06 93 LEU A C 1
ATOM 773 O O . LEU A 1 93 ? -13.156 -4.339 15.759 1.00 59.06 93 LEU A O 1
ATOM 777 N N . PHE A 1 94 ? -11.323 -5.494 16.340 1.00 48.03 94 PHE A N 1
ATOM 778 C CA . PHE A 1 94 ? -11.730 -5.668 17.742 1.00 48.03 94 PHE A CA 1
ATOM 779 C C . PHE A 1 94 ? -11.758 -4.360 18.550 1.00 48.03 94 PHE A C 1
ATOM 781 O O . PHE A 1 94 ? -12.364 -4.319 19.622 1.00 48.03 94 PHE A O 1
ATOM 788 N N . ILE A 1 95 ? -11.139 -3.292 18.040 1.00 49.06 95 ILE A N 1
ATOM 789 C CA . ILE A 1 95 ? -11.202 -1.954 18.640 1.00 49.06 95 ILE A CA 1
ATOM 790 C C . ILE A 1 95 ? -12.527 -1.263 18.274 1.00 49.06 95 ILE A C 1
ATOM 792 O O . ILE A 1 95 ? -13.115 -0.601 19.120 1.00 49.06 95 ILE A O 1
ATOM 796 N N . ALA A 1 96 ? -13.069 -1.494 17.072 1.00 41.19 96 ALA A N 1
ATOM 797 C CA . ALA A 1 96 ? -14.302 -0.845 16.615 1.00 41.19 96 ALA A CA 1
ATOM 798 C C . ALA A 1 96 ? -15.581 -1.364 17.306 1.00 41.19 96 ALA A C 1
ATOM 800 O O . ALA A 1 96 ? -16.574 -0.648 17.374 1.00 41.19 96 ALA A O 1
ATOM 801 N N . THR A 1 97 ? -15.580 -2.594 17.835 1.00 43.06 97 THR A N 1
ATOM 802 C CA . THR A 1 97 ? -16.783 -3.221 18.421 1.00 43.06 97 THR A CA 1
ATOM 803 C C . THR A 1 97 ? -16.868 -3.153 19.948 1.00 43.06 97 THR A C 1
ATOM 805 O O . THR A 1 97 ? -17.835 -3.660 20.508 1.00 43.06 97 THR A O 1
ATOM 808 N N . ARG A 1 98 ? -15.868 -2.597 20.650 1.00 41.88 98 ARG A N 1
ATOM 809 C CA . ARG A 1 98 ? -15.909 -2.448 22.124 1.00 41.88 98 ARG A CA 1
ATOM 810 C C . ARG A 1 98 ? -16.439 -1.096 22.605 1.00 41.88 98 ARG A C 1
ATOM 812 O O . ARG A 1 98 ? -16.744 -0.996 23.788 1.00 41.88 98 ARG A O 1
ATOM 819 N N . ASP A 1 99 ? -16.596 -0.131 21.703 1.00 41.91 99 ASP A N 1
ATOM 820 C CA . ASP A 1 99 ? -17.114 1.212 22.000 1.00 41.91 99 ASP A CA 1
ATOM 821 C C . ASP A 1 99 ? -18.539 1.450 21.444 1.00 41.91 99 ASP A C 1
ATOM 823 O O . ASP A 1 99 ? -18.967 2.595 21.308 1.00 41.91 99 ASP A O 1
ATOM 827 N N . SER A 1 100 ? -19.279 0.379 21.109 1.00 43.22 100 SER A N 1
ATOM 828 C CA . SER A 1 100 ? -20.701 0.428 20.704 1.00 43.22 100 SER A CA 1
ATOM 829 C C . SER A 1 100 ? -21.642 -0.007 21.822 1.00 43.22 100 SER A C 1
ATOM 831 O O . SER A 1 100 ? -21.341 -1.037 22.466 1.00 43.22 100 SER A O 1
#

Foldseek 3Di:
DAAPPPRDDDDPVQWDQALQARDIHGLVVQLVLQAVQLVQPPDQVSVCVSHPPSDPDDCDLVSVQVNLVVVVVCCVVNSYDPVSSVVVNVVSVVVVPPVD

Nearest PDB structures (foldseek):
  6sc9-assembly1_A  TM=6.218E-01  e=2.444E-02  Homo sapiens
  6sc8-assembly1_A  TM=6.250E-01  e=3.805E-02  Homo sapiens
  6sc7-assembly1_A  TM=5.784E-01  e=7.165E-02  Homo sapiens
  1wim-assembly1_A  TM=5.349E-01  e=6.313E-02  Homo sapiens
  2odm-assembly1_A  TM=3.544E-01  e=2.996E+00  Staphylococcus aureus subsp. aureus MW2